Protein AF-A0A2S5LTM2-F1 (afdb_monomer)

Solvent-accessible surface area (backbone atoms only — not comparable to full-atom values): 7266 Å² total; per-residue (Å²): 132,78,51,52,36,53,64,75,48,64,54,75,54,97,88,40,80,58,62,44,70,45,79,7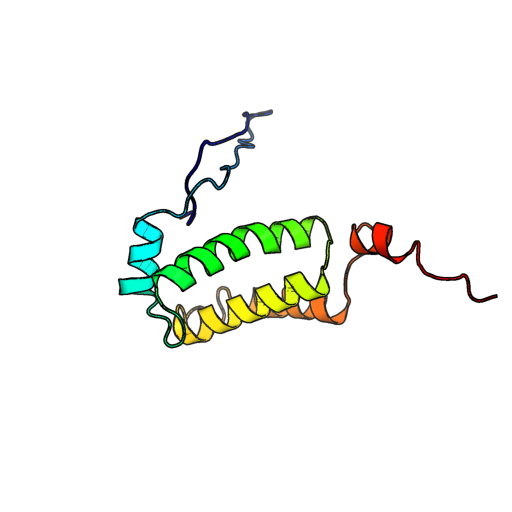4,44,72,35,72,67,37,39,48,42,27,56,76,70,37,55,55,91,90,51,56,31,66,59,45,35,55,52,51,50,49,48,68,53,50,34,58,52,32,43,75,53,15,38,59,29,39,60,32,27,47,53,52,40,52,50,48,50,50,38,38,73,60,60,43,61,88,38,41,89,82,50,47,53,62,52,45,52,56,29,50,49,36,46,72,73,41,65,57,88,88,16,46,42,42,65,66,53,56,78,70,55,79,78,81,127

Foldseek 3Di:
DQQADADWDADQDPNDTPTDGDGPDGDPVQLVCLVPAQVQPPDHSVVCSVVVNVLVPPLVVCCVLLHVNLVSLVVVLVVLVSCCPRHPVPCCVVPSVVSNVVSVCCNVVPGDCNHPCNVVCVVVDPPPD

Structure (mmCIF, N/CA/C/O backbone):
data_AF-A0A2S5LTM2-F1
#
_entry.id   AF-A0A2S5LTM2-F1
#
loop_
_atom_site.group_PDB
_atom_site.id
_atom_site.type_symbol
_atom_site.label_atom_id
_atom_site.label_alt_id
_atom_site.label_comp_id
_atom_site.label_asym_id
_atom_site.label_entity_id
_atom_site.label_seq_id
_atom_site.pdbx_PDB_ins_code
_atom_site.Cartn_x
_atom_site.Cartn_y
_atom_site.Cartn_z
_atom_site.occupancy
_atom_site.B_iso_or_equiv
_atom_site.auth_seq_id
_atom_site.auth_comp_id
_atom_site.auth_asym_id
_atom_site.auth_atom_id
_atom_site.pdbx_PDB_model_num
ATOM 1 N N . GLN A 1 1 ? 7.144 -13.081 -2.464 1.00 49.00 1 GLN A N 1
ATOM 2 C CA . GLN A 1 1 ? 8.451 -12.571 -1.988 1.00 49.00 1 GLN A CA 1
ATOM 3 C C . GLN A 1 1 ? 8.258 -11.172 -1.423 1.00 49.00 1 GLN A C 1
ATOM 5 O O . GLN A 1 1 ? 7.396 -10.462 -1.926 1.00 49.00 1 GLN A O 1
ATOM 10 N N . THR A 1 2 ? 9.032 -10.776 -0.410 1.00 67.06 2 THR A N 1
ATOM 11 C CA . THR A 1 2 ? 9.059 -9.389 0.078 1.00 67.06 2 THR A CA 1
ATOM 12 C C . THR A 1 2 ? 9.802 -8.502 -0.926 1.00 67.06 2 THR A C 1
ATOM 14 O O . THR A 1 2 ? 10.868 -8.879 -1.413 1.00 67.06 2 THR A O 1
ATOM 17 N N . LYS A 1 3 ? 9.232 -7.336 -1.267 1.00 78.69 3 LYS A N 1
ATOM 18 C CA . LYS A 1 3 ? 9.809 -6.386 -2.245 1.00 78.69 3 LYS A CA 1
ATOM 19 C C . LYS A 1 3 ? 10.967 -5.543 -1.692 1.00 78.69 3 LYS A C 1
ATOM 21 O O . LYS A 1 3 ? 11.625 -4.819 -2.442 1.00 78.69 3 LYS A O 1
ATOM 26 N N . ILE A 1 4 ? 11.202 -5.647 -0.388 1.00 82.81 4 ILE A N 1
ATOM 27 C CA . ILE A 1 4 ? 12.151 -4.866 0.407 1.00 82.81 4 ILE A CA 1
ATOM 28 C C . ILE A 1 4 ? 13.266 -5.756 0.963 1.00 82.81 4 ILE A C 1
ATOM 30 O O . ILE A 1 4 ? 13.074 -6.954 1.167 1.00 82.81 4 ILE A O 1
ATOM 34 N N . GLU A 1 5 ? 14.419 -5.147 1.212 1.00 84.44 5 GLU A N 1
ATOM 35 C CA . GLU A 1 5 ? 15.598 -5.752 1.827 1.00 84.44 5 GLU A CA 1
ATOM 36 C C . GLU A 1 5 ? 15.956 -5.037 3.135 1.00 84.44 5 GLU A C 1
ATOM 38 O O . GLU A 1 5 ? 15.827 -3.813 3.267 1.00 84.44 5 GLU A O 1
ATOM 43 N N . GLY A 1 6 ? 16.437 -5.815 4.102 1.00 79.44 6 GLY A N 1
ATOM 44 C CA . GLY A 1 6 ? 17.069 -5.317 5.317 1.00 79.44 6 GLY A CA 1
ATOM 45 C C . GLY A 1 6 ? 17.169 -6.380 6.410 1.00 79.44 6 GLY A C 1
ATOM 46 O O . GLY A 1 6 ? 16.711 -7.514 6.220 1.00 79.44 6 GLY A O 1
ATOM 47 N N . PRO A 1 7 ? 17.823 -6.050 7.538 1.00 82.56 7 PRO A N 1
ATOM 48 C CA . PRO A 1 7 ? 18.106 -7.020 8.582 1.00 82.56 7 PRO A CA 1
ATOM 49 C C . PRO A 1 7 ? 16.798 -7.528 9.209 1.00 82.56 7 PRO A C 1
ATOM 51 O O . PRO A 1 7 ? 15.905 -6.720 9.499 1.00 82.56 7 PRO A O 1
ATOM 54 N N . PRO A 1 8 ? 16.664 -8.848 9.429 1.00 82.12 8 PRO A N 1
ATOM 55 C CA . PRO A 1 8 ? 15.567 -9.372 10.220 1.00 82.12 8 PRO A CA 1
ATOM 56 C C . PRO A 1 8 ? 15.764 -8.931 11.673 1.00 82.12 8 PRO A C 1
ATOM 58 O O . PRO A 1 8 ? 16.838 -9.096 12.252 1.00 82.12 8 PRO A O 1
ATOM 61 N N . LEU A 1 9 ? 14.720 -8.365 12.260 1.00 82.75 9 LEU A N 1
ATOM 62 C CA . LEU A 1 9 ? 14.648 -8.027 13.667 1.00 82.75 9 LEU A CA 1
ATOM 63 C C . LEU A 1 9 ? 13.537 -8.857 14.298 1.00 82.75 9 LEU A C 1
ATOM 65 O O . LEU A 1 9 ? 12.396 -8.853 13.847 1.00 82.75 9 LEU A O 1
ATOM 69 N N . GLY A 1 10 ? 13.877 -9.580 15.351 1.00 82.12 10 GLY A N 1
ATOM 70 C CA . GLY A 1 10 ? 12.928 -10.375 16.108 1.00 82.12 10 GLY A CA 1
ATOM 71 C C . GLY A 1 10 ? 13.625 -11.499 16.843 1.00 82.12 10 GLY A C 1
ATOM 72 O O . GLY A 1 10 ? 14.848 -11.635 16.811 1.00 82.12 10 GLY A O 1
ATOM 73 N N . ARG A 1 11 ? 12.827 -12.271 17.565 1.00 82.12 11 ARG A N 1
ATOM 74 C CA . ARG A 1 11 ? 13.286 -13.413 18.344 1.00 82.12 11 ARG A CA 1
ATOM 75 C C . ARG A 1 11 ? 12.197 -14.465 18.339 1.00 82.12 11 ARG A C 1
ATOM 77 O O . ARG A 1 11 ? 11.014 -14.129 18.306 1.00 82.12 11 ARG A O 1
ATOM 84 N N . GLU A 1 12 ? 12.609 -15.714 18.42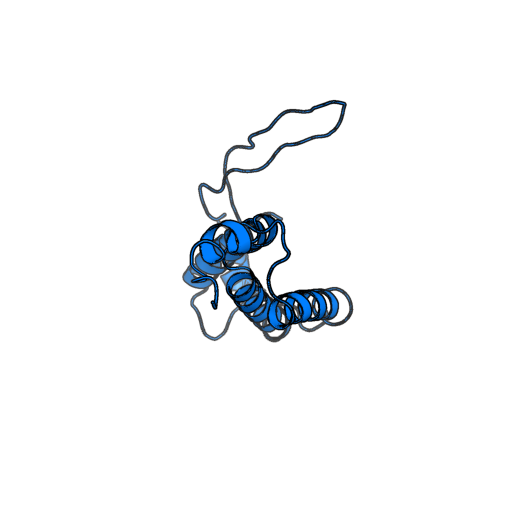3 1.00 87.62 12 GLU A N 1
ATOM 85 C CA . GLU A 1 12 ? 11.687 -16.814 18.640 1.00 87.62 12 GLU A CA 1
ATOM 86 C C . GLU A 1 12 ? 11.151 -16.741 20.076 1.00 87.62 12 GLU A C 1
ATOM 88 O O . GLU A 1 12 ? 11.919 -16.628 21.037 1.00 87.62 12 GLU A O 1
ATOM 93 N N . ILE A 1 13 ? 9.828 -16.750 20.232 1.00 83.56 13 ILE A N 1
ATOM 94 C CA . ILE A 1 13 ? 9.169 -16.743 21.541 1.00 83.56 13 ILE A CA 1
ATOM 95 C C . ILE A 1 13 ? 8.191 -17.915 21.579 1.00 83.56 13 ILE A C 1
ATOM 97 O O . ILE A 1 13 ? 7.254 -17.960 20.792 1.00 83.56 13 ILE A O 1
ATOM 101 N N . PHE A 1 14 ? 8.395 -18.867 22.495 1.00 85.00 14 PHE A N 1
ATOM 102 C CA . PHE A 1 14 ? 7.543 -20.061 22.644 1.00 85.00 14 PHE A CA 1
ATOM 103 C C . PHE A 1 14 ? 7.347 -20.873 21.342 1.00 85.00 14 PHE A C 1
ATOM 105 O O . PHE A 1 14 ? 6.261 -21.393 21.100 1.00 85.00 14 PHE A O 1
ATOM 112 N N . GLY A 1 15 ? 8.375 -20.975 20.492 1.00 83.50 15 GLY A N 1
ATOM 113 C CA . GLY A 1 15 ? 8.287 -21.673 19.200 1.00 83.50 15 GLY A CA 1
ATOM 114 C C . GLY A 1 15 ? 7.593 -20.879 18.085 1.00 83.50 15 GLY A C 1
ATOM 115 O O . GLY A 1 15 ? 7.394 -21.406 16.994 1.00 83.50 15 GLY A O 1
ATOM 116 N N . LEU A 1 16 ? 7.208 -19.622 18.341 1.00 84.94 16 LEU A N 1
ATOM 117 C CA . LEU A 1 16 ? 6.710 -18.692 17.329 1.00 84.94 16 LEU A CA 1
ATOM 118 C C . LEU A 1 16 ? 7.854 -17.794 16.859 1.00 84.94 16 LEU A C 1
ATOM 120 O O . LEU A 1 16 ? 8.440 -17.057 17.659 1.00 84.94 16 LEU A O 1
ATOM 124 N N . ASP A 1 17 ? 8.141 -17.826 15.559 1.00 83.00 17 ASP A N 1
ATOM 125 C CA . ASP A 1 17 ? 9.044 -16.866 14.934 1.00 83.00 17 ASP A CA 1
ATOM 126 C C . ASP A 1 17 ? 8.329 -15.515 14.785 1.00 83.00 17 ASP A C 1
ATOM 128 O O . ASP A 1 17 ? 7.427 -15.350 13.964 1.00 83.00 17 ASP A O 1
ATOM 132 N N . LEU A 1 18 ? 8.718 -14.553 15.623 1.00 83.69 18 LEU A N 1
ATOM 133 C CA . LEU A 1 18 ? 8.227 -13.174 15.587 1.00 83.69 18 LEU A CA 1
ATOM 134 C C . LEU A 1 18 ? 9.246 -12.245 14.915 1.00 83.69 18 LEU A C 1
ATOM 136 O O . LEU A 1 18 ? 9.448 -11.109 15.352 1.00 83.69 18 LEU A O 1
ATOM 140 N N . SER A 1 19 ? 9.932 -12.740 13.885 1.00 83.56 19 SER A N 1
ATOM 141 C CA . SER A 1 19 ? 10.843 -11.948 13.069 1.00 83.56 19 SER A CA 1
ATOM 142 C C . SER A 1 19 ? 10.109 -11.091 12.036 1.00 83.56 19 SER A C 1
ATOM 144 O O . SER A 1 19 ? 9.144 -11.502 11.393 1.00 83.56 19 SER A O 1
ATOM 146 N N . PHE A 1 20 ? 10.575 -9.855 11.874 1.00 80.69 20 PHE A N 1
ATOM 147 C CA . PHE A 1 20 ? 10.137 -8.944 10.825 1.00 80.69 20 PHE A CA 1
ATOM 148 C C . PHE A 1 20 ? 11.350 -8.302 10.156 1.00 80.69 20 PHE A C 1
ATOM 150 O O . PHE A 1 20 ? 12.380 -8.074 10.783 1.00 80.69 20 PHE A O 1
ATOM 157 N N . GLN A 1 21 ? 11.250 -8.010 8.862 1.00 83.88 21 GLN A N 1
ATOM 158 C CA . GLN A 1 21 ? 12.325 -7.339 8.132 1.00 83.88 21 GLN A CA 1
ATOM 159 C C . GLN A 1 21 ? 12.189 -5.824 8.255 1.00 83.88 21 GLN A C 1
ATOM 161 O O . GLN A 1 21 ? 11.104 -5.275 8.058 1.00 83.88 21 GLN A O 1
ATOM 166 N N . ILE A 1 22 ? 13.300 -5.147 8.546 1.00 83.44 22 ILE A N 1
ATOM 167 C CA . ILE A 1 22 ? 13.357 -3.684 8.527 1.00 83.44 22 ILE A CA 1
ATOM 168 C C . ILE A 1 22 ? 13.563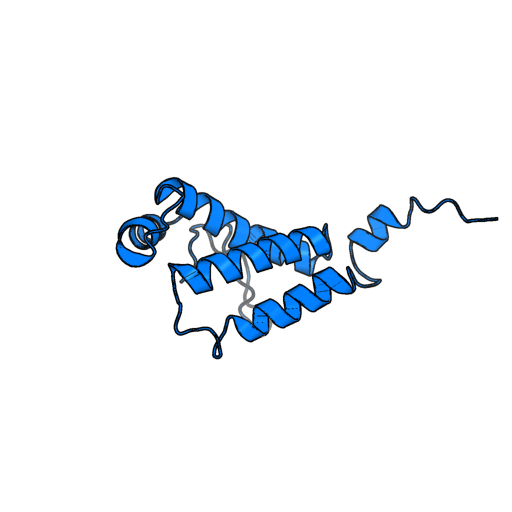 -3.229 7.074 1.00 83.44 22 ILE A C 1
ATOM 170 O O . ILE A 1 22 ? 14.590 -3.572 6.494 1.00 83.44 22 ILE A O 1
ATOM 174 N N . PRO A 1 23 ? 12.646 -2.452 6.469 1.00 82.69 23 PRO A N 1
ATOM 175 C CA . PRO A 1 23 ? 12.828 -1.955 5.108 1.00 82.69 23 PRO A CA 1
ATOM 176 C C . PRO A 1 23 ? 13.964 -0.927 5.054 1.00 82.69 23 PRO A C 1
ATOM 178 O O . PRO A 1 23 ? 13.790 0.214 5.476 1.00 82.69 23 PRO A O 1
ATOM 181 N N . THR A 1 24 ? 15.119 -1.319 4.517 1.00 84.50 24 THR A N 1
ATOM 182 C CA . THR A 1 24 ? 16.262 -0.411 4.287 1.00 84.50 24 THR A CA 1
ATOM 183 C C . THR A 1 24 ? 16.456 -0.056 2.816 1.00 84.50 24 THR A C 1
ATOM 185 O O . THR A 1 24 ? 16.885 1.053 2.508 1.00 84.50 24 THR A O 1
ATOM 188 N N . ALA A 1 25 ? 16.098 -0.965 1.906 1.00 86.75 25 ALA A N 1
ATOM 189 C CA . ALA A 1 25 ? 16.193 -0.765 0.465 1.00 86.75 25 ALA A CA 1
ATOM 190 C C . ALA A 1 25 ? 15.100 -1.547 -0.280 1.00 86.75 25 ALA A C 1
ATOM 192 O O . ALA A 1 25 ? 14.488 -2.468 0.266 1.00 86.75 25 ALA A O 1
ATOM 193 N N . VAL A 1 26 ? 14.859 -1.180 -1.539 1.00 88.81 26 VAL A N 1
ATOM 194 C CA . VAL A 1 26 ? 14.047 -1.969 -2.478 1.00 88.81 26 VAL A CA 1
ATOM 195 C C . VAL A 1 26 ? 14.976 -2.926 -3.214 1.00 88.81 26 VAL A C 1
ATOM 197 O O . VAL A 1 26 ? 16.056 -2.522 -3.633 1.00 88.81 26 VAL A O 1
ATOM 200 N N . ARG A 1 27 ? 14.557 -4.183 -3.368 1.00 89.38 27 ARG A N 1
ATOM 201 C CA . ARG A 1 27 ? 15.380 -5.229 -3.992 1.00 89.38 27 ARG A CA 1
ATOM 202 C C . ARG A 1 27 ? 15.564 -4.988 -5.487 1.00 89.38 27 ARG A C 1
ATOM 204 O O . ARG A 1 27 ? 14.602 -4.620 -6.162 1.00 89.38 27 ARG A O 1
ATOM 211 N N . ASP A 1 28 ? 16.723 -5.353 -6.027 1.00 89.19 28 ASP A N 1
ATOM 212 C CA . ASP A 1 28 ? 16.984 -5.320 -7.477 1.00 89.19 28 ASP A CA 1
ATOM 213 C C . ASP A 1 28 ? 15.969 -6.159 -8.269 1.00 89.19 28 ASP A C 1
ATOM 215 O O . ASP A 1 28 ? 15.446 -5.729 -9.298 1.00 89.19 28 ASP A O 1
ATOM 219 N N . ALA A 1 29 ? 15.591 -7.321 -7.725 1.00 90.12 29 ALA A N 1
ATOM 220 C CA . ALA A 1 29 ? 14.557 -8.177 -8.303 1.00 90.12 29 ALA A CA 1
ATOM 221 C C . ALA A 1 29 ? 13.193 -7.472 -8.410 1.00 90.12 29 ALA A C 1
ATOM 223 O O . ALA A 1 29 ? 12.447 -7.724 -9.351 1.00 90.12 29 ALA A O 1
ATOM 224 N N . THR A 1 30 ? 12.865 -6.556 -7.492 1.00 90.62 30 THR A N 1
ATOM 225 C CA . THR A 1 30 ? 11.623 -5.777 -7.567 1.00 90.62 30 THR A CA 1
ATOM 226 C C . THR A 1 30 ? 11.641 -4.851 -8.779 1.00 90.62 30 THR A C 1
ATOM 228 O O . THR A 1 30 ? 10.640 -4.757 -9.484 1.00 90.62 30 THR A O 1
ATOM 231 N N . PHE A 1 31 ? 12.768 -4.199 -9.071 1.00 92.44 31 PHE A N 1
ATOM 232 C CA . PHE A 1 31 ? 12.883 -3.364 -10.268 1.00 92.44 31 PHE A CA 1
ATOM 233 C C . PHE A 1 31 ? 12.716 -4.184 -11.549 1.00 92.44 31 PHE A C 1
ATOM 235 O O . PHE A 1 31 ? 12.000 -3.746 -12.449 1.00 92.44 31 PHE A O 1
ATOM 242 N N . ALA A 1 32 ? 13.294 -5.389 -11.595 1.00 92.75 32 ALA A N 1
ATOM 243 C CA . ALA A 1 32 ? 13.102 -6.318 -12.706 1.00 92.75 32 ALA A CA 1
ATOM 244 C C . ALA A 1 32 ? 11.625 -6.727 -12.867 1.00 92.75 32 ALA A C 1
ATOM 246 O O . ALA A 1 32 ? 11.090 -6.636 -13.966 1.00 92.75 32 ALA A O 1
ATOM 247 N N . LEU A 1 33 ? 10.918 -7.060 -11.777 1.00 93.69 33 LEU A N 1
ATOM 248 C CA . LEU A 1 33 ? 9.478 -7.371 -11.825 1.00 93.69 33 LEU A CA 1
ATOM 249 C C . LEU A 1 33 ? 8.664 -6.224 -12.436 1.00 93.69 33 LEU A C 1
ATOM 251 O O . LEU A 1 33 ? 7.819 -6.446 -13.301 1.00 93.69 33 LEU A O 1
ATOM 255 N N . PHE A 1 34 ? 8.927 -4.981 -12.022 1.00 93.88 34 PHE A N 1
ATOM 256 C CA . PHE A 1 34 ? 8.209 -3.825 -12.562 1.00 93.88 34 PHE A CA 1
ATOM 257 C C . PHE A 1 34 ? 8.560 -3.516 -14.024 1.00 93.88 34 PHE A C 1
ATOM 259 O O . PHE A 1 34 ? 7.707 -2.994 -14.744 1.00 93.88 34 PHE A O 1
ATOM 266 N N . ALA A 1 35 ? 9.782 -3.826 -14.464 1.00 93.50 35 ALA A N 1
ATOM 267 C CA . ALA A 1 35 ? 10.235 -3.590 -15.833 1.00 93.50 35 ALA A CA 1
ATOM 268 C C . ALA A 1 35 ? 9.744 -4.671 -16.808 1.00 93.50 35 ALA A C 1
ATOM 270 O O . ALA A 1 35 ? 9.243 -4.356 -17.889 1.00 93.50 35 ALA A O 1
ATOM 271 N N . ASP A 1 36 ? 9.849 -5.934 -16.408 1.00 93.81 36 ASP A N 1
ATOM 272 C CA . ASP A 1 36 ? 9.710 -7.067 -17.318 1.00 93.81 36 ASP A CA 1
ATOM 273 C C . ASP A 1 36 ? 8.339 -7.742 -17.219 1.00 93.81 36 ASP A C 1
ATOM 275 O O . ASP A 1 36 ? 7.810 -8.200 -18.238 1.00 93.81 36 ASP A O 1
ATOM 279 N N . GLU A 1 37 ? 7.737 -7.763 -16.028 1.00 91.69 37 GLU A N 1
ATOM 280 C CA . GLU A 1 37 ? 6.502 -8.504 -15.759 1.00 91.69 37 GLU A CA 1
ATOM 281 C C . GLU A 1 37 ? 5.292 -7.573 -15.613 1.00 91.69 37 GLU A C 1
ATOM 283 O O . GLU A 1 37 ? 4.341 -7.686 -16.381 1.00 91.69 37 GLU A O 1
ATOM 288 N N . TYR A 1 38 ? 5.333 -6.610 -14.686 1.00 93.00 38 TYR A N 1
ATOM 289 C CA . TYR A 1 38 ? 4.159 -5.788 -14.358 1.00 93.00 38 TYR A CA 1
ATOM 290 C C . TYR A 1 38 ? 3.864 -4.687 -15.376 1.00 93.00 38 TYR A C 1
ATOM 292 O O . TYR A 1 38 ? 2.701 -4.340 -15.558 1.00 93.00 38 TYR A O 1
ATOM 300 N N . LYS A 1 39 ? 4.899 -4.106 -16.002 1.00 89.62 39 LYS A N 1
ATOM 301 C CA . LYS A 1 39 ? 4.795 -3.174 -17.145 1.00 89.62 39 LYS A CA 1
ATOM 302 C C . LYS A 1 39 ? 3.664 -2.141 -17.027 1.00 89.62 39 LYS A C 1
ATOM 304 O O . LYS A 1 39 ? 2.831 -1.995 -17.922 1.00 89.62 39 LYS A O 1
ATOM 309 N N . LEU A 1 40 ? 3.632 -1.407 -15.914 1.00 92.25 40 LEU A N 1
ATOM 310 C CA . LEU A 1 40 ? 2.592 -0.403 -15.681 1.00 92.25 40 LEU A CA 1
ATOM 311 C C . LEU A 1 40 ? 2.642 0.708 -16.754 1.00 92.25 40 LEU A C 1
ATOM 313 O O . LEU A 1 40 ? 3.713 1.256 -17.007 1.00 92.25 40 LEU A O 1
ATOM 317 N N . PRO A 1 41 ? 1.502 1.104 -17.352 1.00 89.69 41 PRO A N 1
ATOM 318 C CA . PRO A 1 41 ? 1.505 1.993 -18.517 1.00 89.69 41 PRO A CA 1
ATOM 319 C C . PRO A 1 41 ? 1.743 3.476 -18.192 1.00 89.69 41 PRO A C 1
ATOM 321 O O . PRO A 1 41 ? 2.130 4.238 -19.073 1.00 89.69 41 PRO A O 1
ATOM 324 N N . LEU A 1 42 ? 1.480 3.908 -16.954 1.00 88.62 42 LEU A N 1
ATOM 325 C CA . LEU A 1 42 ? 1.451 5.332 -16.577 1.00 88.62 42 LEU A CA 1
ATOM 326 C C . LEU A 1 42 ? 2.687 5.807 -15.803 1.00 88.62 42 LEU A C 1
ATOM 328 O O . LEU A 1 42 ? 2.862 7.007 -15.609 1.00 88.62 42 LEU A O 1
ATOM 332 N N . ILE A 1 43 ? 3.514 4.887 -15.307 1.00 91.56 43 ILE A N 1
ATOM 333 C CA . ILE A 1 43 ? 4.575 5.187 -14.342 1.00 91.56 43 ILE A CA 1
ATOM 334 C C . ILE A 1 43 ? 5.831 4.421 -14.740 1.00 91.56 43 ILE A C 1
ATOM 336 O O . ILE A 1 43 ? 5.737 3.268 -15.155 1.00 91.56 43 ILE A O 1
ATOM 340 N N . SER A 1 44 ? 7.010 5.031 -14.597 1.00 95.62 44 SER A N 1
ATOM 341 C CA . SER A 1 44 ? 8.258 4.322 -14.891 1.00 95.62 44 SER A CA 1
ATOM 342 C C . SER A 1 44 ? 8.441 3.124 -13.945 1.00 95.62 44 SER A C 1
ATOM 344 O O . SER A 1 44 ? 8.075 3.226 -12.769 1.00 95.62 44 SER A O 1
ATOM 346 N N . PRO A 1 45 ? 9.048 2.011 -14.405 1.00 93.25 45 PRO A N 1
ATOM 347 C CA . PRO A 1 45 ? 9.283 0.834 -13.568 1.00 93.25 45 PRO A CA 1
ATOM 348 C C . PRO A 1 45 ? 9.998 1.156 -12.254 1.00 93.25 45 PRO A C 1
ATOM 350 O O . PRO A 1 45 ? 9.622 0.662 -11.194 1.00 93.25 45 PRO A O 1
ATOM 353 N N . THR A 1 46 ? 10.985 2.053 -12.304 1.00 93.50 46 THR A N 1
ATOM 354 C CA . THR A 1 46 ? 11.744 2.491 -11.129 1.00 93.50 46 THR A CA 1
ATOM 355 C C . THR A 1 46 ? 10.872 3.238 -10.122 1.00 93.50 46 THR A C 1
ATOM 357 O O . THR A 1 46 ? 10.894 2.916 -8.936 1.00 93.50 46 THR A O 1
ATOM 360 N N . ALA A 1 47 ? 10.072 4.209 -10.574 1.00 94.56 47 ALA A N 1
ATOM 361 C CA . ALA A 1 47 ? 9.174 4.944 -9.685 1.00 94.56 47 ALA A CA 1
ATOM 362 C C . ALA A 1 47 ? 8.080 4.027 -9.120 1.00 94.56 47 ALA A C 1
ATOM 364 O O . ALA A 1 47 ? 7.786 4.080 -7.926 1.00 94.56 47 ALA A O 1
ATOM 365 N N . ALA A 1 48 ? 7.525 3.147 -9.956 1.00 94.44 48 ALA A N 1
ATOM 366 C CA . ALA A 1 48 ? 6.529 2.169 -9.548 1.00 94.44 48 ALA A CA 1
ATOM 367 C C . ALA A 1 48 ? 7.067 1.211 -8.474 1.00 94.44 48 ALA A C 1
ATOM 369 O O . ALA A 1 48 ? 6.386 0.992 -7.474 1.00 94.44 48 ALA A O 1
ATOM 370 N N . ALA A 1 49 ? 8.297 0.712 -8.625 1.00 93.75 49 ALA A N 1
ATOM 371 C CA . ALA A 1 49 ? 8.940 -0.157 -7.644 1.00 93.75 49 ALA A CA 1
ATOM 372 C C . ALA A 1 49 ? 9.088 0.524 -6.276 1.00 93.75 49 ALA A C 1
ATOM 374 O O . ALA A 1 49 ? 8.725 -0.073 -5.260 1.00 93.75 49 ALA A O 1
ATOM 375 N N . TYR A 1 50 ?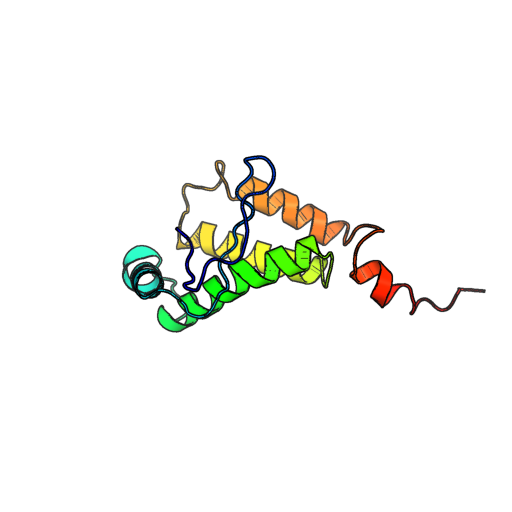 9.549 1.780 -6.232 1.00 93.75 50 TYR A N 1
ATOM 376 C CA . TYR A 1 50 ? 9.661 2.527 -4.976 1.00 93.75 50 TYR A CA 1
ATOM 377 C C . TYR A 1 50 ? 8.302 2.806 -4.336 1.00 93.75 50 TYR A C 1
ATOM 379 O O . TYR A 1 50 ? 8.105 2.510 -3.157 1.00 93.75 50 TYR A O 1
ATOM 387 N N . VAL A 1 51 ? 7.357 3.351 -5.107 1.00 93.88 51 VAL A N 1
ATOM 388 C CA . VAL A 1 51 ? 6.034 3.727 -4.593 1.00 93.88 51 VAL A CA 1
ATOM 389 C C . VAL A 1 51 ? 5.278 2.495 -4.110 1.00 93.88 51 VAL A C 1
ATOM 391 O O . VAL A 1 51 ? 4.785 2.491 -2.986 1.00 93.88 51 VAL A O 1
ATOM 394 N N . ALA A 1 52 ? 5.218 1.430 -4.912 1.00 93.62 52 ALA A N 1
ATOM 395 C CA . ALA A 1 52 ? 4.504 0.217 -4.536 1.00 93.62 52 ALA A CA 1
ATOM 396 C C . ALA A 1 52 ? 5.119 -0.444 -3.299 1.00 93.62 52 ALA A C 1
ATOM 398 O O . ALA A 1 52 ? 4.377 -0.801 -2.390 1.00 93.62 52 ALA A O 1
ATOM 399 N N . SER A 1 53 ? 6.452 -0.550 -3.229 1.00 92.62 53 SER A N 1
ATOM 400 C CA . SER A 1 53 ? 7.132 -1.145 -2.069 1.00 92.62 53 SER A CA 1
ATOM 401 C C . SER A 1 53 ? 6.917 -0.325 -0.795 1.00 92.62 53 SER A C 1
ATOM 403 O O . SER A 1 53 ? 6.690 -0.889 0.272 1.00 92.62 53 SER A O 1
ATOM 405 N N . GLY A 1 54 ? 6.949 1.009 -0.898 1.00 92.56 54 GLY A N 1
ATOM 406 C CA . GLY A 1 54 ? 6.684 1.895 0.234 1.00 92.56 54 GLY A CA 1
ATOM 407 C C . GLY A 1 54 ? 5.238 1.795 0.723 1.00 92.56 54 GLY A C 1
ATOM 408 O O . GLY A 1 54 ? 4.998 1.608 1.915 1.00 92.56 54 GLY A O 1
ATOM 409 N N . LEU A 1 55 ? 4.268 1.873 -0.192 1.00 94.12 55 LEU A N 1
ATOM 410 C CA . LEU A 1 55 ? 2.847 1.808 0.156 1.00 94.12 55 LEU A CA 1
ATOM 411 C C . LEU A 1 55 ? 2.432 0.432 0.698 1.00 94.12 55 LEU A C 1
ATOM 413 O O . LEU A 1 55 ? 1.645 0.375 1.641 1.00 94.12 55 LEU A O 1
ATOM 417 N N . GLU A 1 56 ? 2.987 -0.658 0.161 1.00 92.50 56 GLU A N 1
ATOM 418 C CA . GLU A 1 56 ? 2.742 -2.031 0.630 1.00 92.50 56 GLU A CA 1
ATOM 419 C C . GLU A 1 56 ? 3.135 -2.232 2.096 1.00 92.50 56 GLU A C 1
ATOM 421 O O . GLU A 1 56 ? 2.520 -3.039 2.786 1.00 92.50 56 GLU A O 1
ATOM 426 N N . PHE A 1 57 ? 4.117 -1.481 2.595 1.00 90.06 57 PHE A N 1
ATOM 427 C CA . PHE A 1 57 ? 4.520 -1.548 3.995 1.00 90.06 57 PHE A CA 1
ATOM 428 C C . PHE A 1 57 ? 3.793 -0.513 4.864 1.00 90.06 57 PHE A C 1
ATOM 430 O O . PHE A 1 57 ? 3.250 -0.839 5.919 1.00 90.06 57 PHE A O 1
ATOM 437 N N . VAL A 1 58 ? 3.759 0.747 4.419 1.00 93.62 58 VAL A N 1
ATOM 438 C CA . VAL A 1 58 ? 3.254 1.865 5.227 1.00 93.62 58 VAL A CA 1
ATOM 439 C C . VAL A 1 58 ? 1.739 1.792 5.408 1.00 93.62 58 VAL A C 1
ATOM 441 O O . VAL A 1 58 ? 1.258 1.968 6.525 1.00 93.62 58 VAL A O 1
ATOM 444 N N . LEU A 1 59 ? 0.967 1.521 4.351 1.00 95.75 59 LEU A N 1
ATOM 445 C CA . LEU A 1 59 ? -0.495 1.595 4.443 1.00 95.75 59 LEU A CA 1
ATOM 446 C C . LEU A 1 59 ? -1.092 0.506 5.342 1.00 95.75 59 LEU A C 1
ATOM 448 O O . LEU A 1 59 ? -1.928 0.859 6.174 1.00 95.75 59 LEU A O 1
ATOM 452 N N . PRO A 1 60 ? -0.685 -0.780 5.256 1.00 92.94 60 PRO A N 1
ATOM 453 C CA . PRO A 1 60 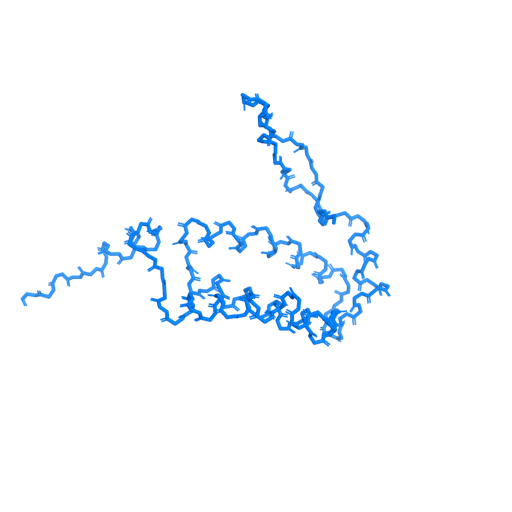? -1.184 -1.788 6.186 1.00 92.94 60 PRO A CA 1
ATOM 454 C C . PRO A 1 60 ? -0.803 -1.482 7.634 1.00 92.94 60 PRO A C 1
ATOM 456 O O . PRO A 1 60 ? -1.630 -1.665 8.522 1.00 92.94 60 PRO A O 1
ATOM 459 N N . LEU A 1 61 ? 0.402 -0.950 7.876 1.00 93.25 61 LEU A N 1
ATOM 460 C CA . LEU A 1 61 ? 0.825 -0.540 9.215 1.00 93.25 61 LEU A CA 1
ATOM 461 C C . LEU A 1 61 ? -0.073 0.573 9.773 1.00 93.25 61 LEU A C 1
ATOM 463 O O . LEU A 1 61 ? -0.582 0.451 10.886 1.00 93.25 61 LEU A O 1
ATOM 467 N N . LEU A 1 62 ? -0.319 1.628 8.990 1.00 94.44 62 LEU A N 1
ATOM 468 C CA . LEU A 1 62 ? -1.236 2.706 9.372 1.00 94.44 62 LEU A CA 1
ATOM 469 C C . LEU A 1 62 ? -2.643 2.172 9.660 1.00 94.44 62 LEU A C 1
ATO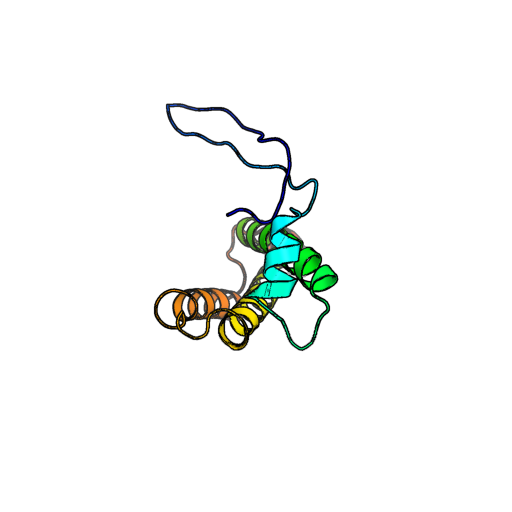M 471 O O . LEU A 1 62 ? -3.274 2.573 10.634 1.00 94.44 62 LEU A O 1
ATOM 475 N N . LEU A 1 63 ? -3.119 1.236 8.842 1.00 93.94 63 LEU A N 1
ATOM 476 C CA . LEU A 1 63 ? -4.457 0.668 8.948 1.00 93.94 63 LEU A CA 1
ATOM 477 C C . LEU A 1 63 ? -4.609 -0.220 10.196 1.00 93.94 63 LEU A C 1
ATOM 479 O O . LEU A 1 63 ? -5.623 -0.116 10.882 1.00 93.94 63 LEU A O 1
ATOM 483 N N . VAL A 1 64 ? -3.589 -1.010 10.551 1.00 93.44 64 VAL A N 1
ATOM 484 C CA . VAL A 1 64 ? -3.546 -1.789 11.806 1.00 93.44 64 VAL A CA 1
ATOM 485 C C . VAL A 1 64 ? -3.530 -0.878 13.032 1.00 93.44 64 VAL A C 1
ATOM 487 O O . VAL A 1 64 ? -4.239 -1.138 14.001 1.00 93.44 64 VAL A O 1
ATOM 490 N N . LEU A 1 65 ? -2.765 0.216 12.987 1.00 92.94 65 LEU A N 1
ATOM 491 C CA . LEU A 1 65 ? -2.762 1.223 14.052 1.00 92.94 65 LEU A CA 1
ATOM 492 C C . LEU A 1 65 ? -4.073 2.034 14.102 1.00 92.94 65 LEU A C 1
ATOM 494 O O . LEU A 1 65 ? -4.336 2.751 15.068 1.00 92.94 65 LEU A O 1
ATOM 498 N N . GLY A 1 66 ? -4.907 1.940 13.065 1.00 91.94 66 GLY A N 1
ATOM 499 C CA . GLY A 1 66 ? -6.106 2.752 12.917 1.00 91.94 66 GLY A CA 1
ATOM 500 C C . GLY A 1 66 ? -5.786 4.240 12.755 1.00 91.94 66 GLY A C 1
ATOM 501 O O . GLY A 1 66 ? -6.501 5.071 13.304 1.00 91.94 66 GLY A O 1
ATOM 502 N N . LEU A 1 67 ? -4.691 4.576 12.068 1.00 92.62 67 LEU A N 1
ATOM 503 C CA . LEU A 1 67 ? -4.285 5.944 11.750 1.00 92.62 67 LEU A CA 1
ATOM 504 C C . LEU A 1 67 ? -4.598 6.267 10.283 1.00 92.62 67 LEU A C 1
ATOM 506 O O . LEU A 1 67 ? -4.229 5.524 9.371 1.00 92.62 67 LEU A O 1
ATOM 510 N N . LEU A 1 68 ? -5.269 7.395 10.056 1.00 93.81 68 LEU A N 1
ATOM 511 C CA . LEU A 1 68 ? -5.801 7.838 8.769 1.00 93.81 68 LEU A CA 1
ATOM 512 C C . LEU A 1 68 ? -6.551 6.714 8.037 1.00 93.81 68 LEU A C 1
ATOM 514 O O . LEU A 1 68 ? -6.423 6.546 6.828 1.00 93.81 68 LEU A O 1
ATOM 518 N N . THR A 1 69 ? -7.356 5.939 8.764 1.00 93.62 69 THR A N 1
ATOM 519 C CA . THR A 1 69 ? -7.895 4.637 8.333 1.00 93.62 69 THR A CA 1
ATOM 520 C C . THR A 1 69 ? -8.638 4.711 7.002 1.00 93.62 69 THR A C 1
ATOM 522 O O . THR A 1 69 ? -8.424 3.877 6.125 1.00 93.62 69 THR A O 1
ATOM 525 N N . ARG A 1 70 ? -9.481 5.738 6.810 1.00 94.75 70 ARG A N 1
ATOM 526 C CA . ARG A 1 70 ? -10.217 5.936 5.548 1.00 94.75 70 ARG A CA 1
ATOM 527 C C . ARG A 1 70 ? -9.275 6.230 4.381 1.00 94.75 70 ARG A C 1
ATOM 529 O O . ARG A 1 70 ? -9.472 5.685 3.300 1.00 94.75 70 ARG A O 1
ATOM 536 N N . LEU A 1 71 ? -8.254 7.060 4.602 1.00 96.06 71 LEU A N 1
ATOM 537 C CA . LEU A 1 71 ? -7.265 7.403 3.581 1.00 96.06 71 LEU A CA 1
ATOM 538 C C . LEU A 1 71 ? -6.395 6.188 3.240 1.00 96.06 71 LEU A C 1
ATOM 540 O O . LEU A 1 71 ? -6.249 5.857 2.067 1.00 96.06 71 LEU A O 1
ATOM 544 N N . SER A 1 72 ? -5.888 5.483 4.252 1.00 96.56 72 SER A N 1
ATOM 545 C CA . SER A 1 72 ? -5.094 4.265 4.080 1.00 96.56 72 SER A CA 1
ATOM 546 C C . SER A 1 72 ? -5.872 3.199 3.305 1.00 96.56 72 SER A C 1
ATOM 548 O O . SER A 1 72 ? -5.358 2.642 2.336 1.00 96.56 72 SER A O 1
ATOM 550 N N . ALA A 1 73 ? -7.143 2.973 3.662 1.00 97.19 73 ALA A N 1
ATOM 551 C CA . ALA A 1 73 ? -8.007 2.032 2.956 1.00 97.19 73 ALA A CA 1
ATOM 552 C C . ALA A 1 73 ? -8.297 2.467 1.509 1.00 97.19 73 ALA A C 1
ATOM 554 O O . ALA A 1 73 ? -8.320 1.628 0.610 1.00 97.19 73 ALA A O 1
ATOM 555 N N . PHE A 1 74 ? -8.475 3.768 1.261 1.00 98.00 74 PHE A N 1
ATOM 556 C CA . PHE A 1 74 ? -8.698 4.300 -0.084 1.00 98.00 74 PHE A CA 1
ATOM 557 C C . PHE A 1 74 ? -7.478 4.117 -0.994 1.00 98.00 74 PHE A C 1
ATOM 559 O O . PHE A 1 74 ? -7.620 3.670 -2.132 1.00 98.00 74 PHE A O 1
ATOM 566 N N . ILE A 1 75 ? -6.272 4.401 -0.496 1.00 97.62 75 ILE A N 1
ATOM 567 C CA . ILE A 1 75 ? -5.043 4.220 -1.279 1.00 97.62 75 ILE A CA 1
ATOM 568 C C . ILE A 1 75 ? -4.796 2.726 -1.547 1.00 97.62 75 ILE A C 1
ATOM 570 O O . ILE A 1 75 ? -4.485 2.360 -2.680 1.00 97.62 75 ILE A O 1
ATOM 574 N N . LEU A 1 76 ? -5.014 1.849 -0.558 1.00 97.38 76 LEU A N 1
ATOM 575 C CA . LEU A 1 76 ? -4.936 0.393 -0.751 1.00 97.38 76 LEU A CA 1
ATOM 576 C C . LEU A 1 76 ? -5.957 -0.117 -1.775 1.00 97.38 76 LEU A C 1
ATOM 578 O O . LEU A 1 76 ? -5.637 -0.992 -2.582 1.00 97.38 76 LEU A O 1
ATOM 582 N N . LEU A 1 77 ? -7.170 0.442 -1.783 1.00 98.19 77 LEU A N 1
ATOM 583 C CA . LEU A 1 77 ? -8.182 0.110 -2.783 1.00 98.19 77 LEU A CA 1
ATOM 584 C C . LEU A 1 77 ? -7.712 0.526 -4.182 1.00 98.19 77 LEU A C 1
ATOM 586 O O . LEU A 1 77 ? -7.797 -0.270 -5.115 1.00 98.19 77 LEU A O 1
ATOM 590 N N . GLY A 1 78 ? -7.151 1.730 -4.315 1.00 97.62 78 GLY A N 1
ATOM 591 C CA . GLY A 1 78 ? -6.547 2.204 -5.560 1.00 97.62 78 GLY A CA 1
ATOM 592 C C . GLY A 1 78 ? -5.430 1.284 -6.059 1.00 97.62 78 GLY A C 1
ATOM 593 O O . GLY A 1 78 ? -5.434 0.894 -7.225 1.00 97.62 78 GLY A O 1
ATOM 594 N N . MET A 1 79 ? -4.520 0.862 -5.176 1.00 96.50 79 MET A N 1
ATOM 595 C CA . MET A 1 79 ? -3.480 -0.115 -5.523 1.00 96.50 79 MET A CA 1
ATOM 596 C C . MET A 1 79 ? -4.073 -1.451 -5.970 1.00 96.50 79 MET A C 1
ATOM 598 O O . MET A 1 79 ? -3.635 -2.002 -6.975 1.00 96.50 79 MET A O 1
ATOM 602 N N . THR A 1 80 ? -5.092 -1.950 -5.267 1.00 97.06 80 THR A N 1
ATOM 603 C CA . THR A 1 80 ? -5.771 -3.207 -5.619 1.00 97.06 80 THR A CA 1
ATOM 604 C C . THR A 1 80 ? -6.392 -3.126 -7.014 1.00 97.06 80 THR A C 1
ATOM 606 O O . THR A 1 80 ? -6.255 -4.058 -7.799 1.00 97.06 80 THR A O 1
ATOM 609 N N . ILE A 1 81 ? -7.007 -1.991 -7.362 1.00 97.31 81 ILE A N 1
ATOM 610 C CA . ILE A 1 81 ? -7.569 -1.745 -8.698 1.00 97.31 81 ILE A CA 1
ATOM 611 C C . ILE A 1 81 ? -6.466 -1.718 -9.764 1.00 97.31 81 ILE A C 1
ATOM 613 O O . ILE A 1 81 ? -6.611 -2.358 -10.802 1.00 97.31 81 ILE A O 1
ATOM 617 N N . VAL A 1 82 ? -5.352 -1.022 -9.515 1.00 96.12 82 VAL A N 1
ATOM 618 C CA . VAL A 1 82 ? -4.208 -0.985 -10.445 1.00 96.12 82 VAL A CA 1
ATOM 619 C C . VAL A 1 82 ? -3.656 -2.392 -10.681 1.00 96.12 82 VAL A C 1
ATOM 621 O O . VAL A 1 82 ? -3.450 -2.780 -11.829 1.00 96.12 82 VAL A O 1
ATOM 624 N N . ILE A 1 83 ? -3.463 -3.178 -9.619 1.00 95.25 83 ILE A N 1
ATOM 625 C CA . ILE A 1 83 ? -2.966 -4.557 -9.718 1.00 95.25 83 ILE A CA 1
ATOM 626 C C . ILE A 1 83 ? -3.959 -5.428 -10.494 1.00 95.25 83 ILE A C 1
ATOM 628 O O . ILE A 1 83 ? -3.556 -6.146 -11.404 1.00 95.25 83 ILE A O 1
ATOM 632 N N . GLN A 1 84 ? -5.253 -5.337 -10.186 1.00 97.06 84 GLN A N 1
ATOM 633 C CA . GLN A 1 84 ? -6.296 -6.094 -10.875 1.00 97.06 84 GLN A CA 1
ATOM 634 C C . GLN A 1 84 ? -6.378 -5.758 -12.370 1.0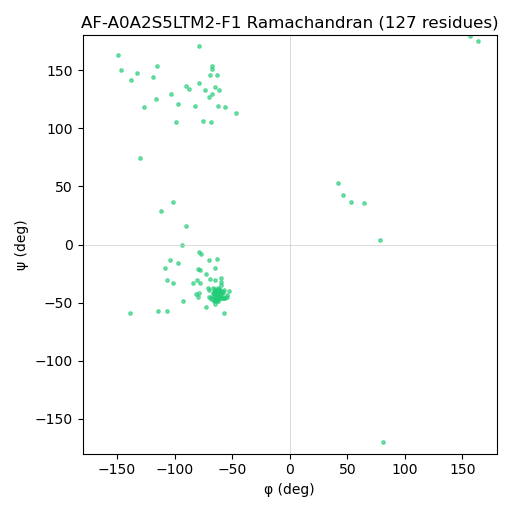0 97.06 84 GLN A C 1
ATOM 636 O O . GLN A 1 84 ? -6.624 -6.646 -13.175 1.00 97.06 84 GLN A O 1
ATOM 641 N N . ILE A 1 85 ? -6.215 -4.496 -12.764 1.00 96.25 85 ILE A N 1
ATOM 642 C CA . ILE A 1 85 ? -6.357 -4.106 -14.174 1.00 96.25 85 ILE A CA 1
ATOM 643 C C . ILE A 1 85 ? -5.083 -4.409 -14.967 1.00 96.25 85 ILE A C 1
ATOM 645 O O . ILE A 1 85 ? -5.175 -4.886 -16.096 1.00 96.25 85 ILE A O 1
ATOM 649 N N . PHE A 1 86 ? -3.907 -4.122 -14.403 1.00 95.00 86 PHE A N 1
ATOM 650 C CA . PHE A 1 86 ? -2.659 -4.095 -15.172 1.00 95.00 86 PHE A CA 1
ATOM 651 C C . PHE A 1 86 ? -1.707 -5.255 -14.889 1.00 95.00 86 PHE A C 1
ATOM 653 O O . PHE A 1 86 ? -0.842 -5.515 -15.715 1.00 95.00 86 PHE A O 1
ATOM 660 N N . VAL A 1 87 ? -1.835 -5.933 -13.746 1.00 94.31 87 VAL A N 1
ATOM 661 C CA . VAL A 1 87 ? -0.832 -6.909 -13.295 1.00 94.31 87 VAL A CA 1
ATOM 662 C C . VAL A 1 87 ? -1.392 -8.329 -13.260 1.00 94.31 87 VAL A C 1
ATOM 664 O O . VAL A 1 87 ? -0.868 -9.211 -13.928 1.00 94.31 87 VAL A O 1
ATOM 667 N N . PHE A 1 88 ? -2.474 -8.557 -12.513 1.00 95.12 88 PHE A N 1
ATOM 668 C CA . PHE A 1 88 ? -3.068 -9.885 -12.324 1.00 95.12 88 PHE A CA 1
ATOM 669 C C . PHE A 1 88 ? -4.585 -9.860 -12.584 1.00 95.12 88 PHE A C 1
ATOM 671 O O . PHE A 1 88 ? -5.375 -9.930 -11.634 1.00 95.12 88 PHE A O 1
ATOM 678 N N . PRO A 1 89 ? -5.019 -9.774 -13.857 1.00 95.19 89 PRO A N 1
ATOM 679 C CA . PRO A 1 89 ? -6.436 -9.694 -14.212 1.00 95.19 89 PRO A CA 1
ATOM 680 C C . PRO A 1 89 ? -7.234 -10.949 -13.847 1.00 95.19 89 PRO A C 1
ATOM 682 O O . PRO A 1 89 ? -8.397 -10.857 -13.455 1.00 95.19 89 PRO A O 1
ATOM 685 N N . ASP A 1 90 ? -6.598 -12.116 -13.869 1.00 96.62 90 ASP A N 1
ATOM 686 C CA . ASP A 1 90 ? -7.269 -13.385 -13.580 1.00 96.62 90 ASP A CA 1
ATOM 687 C C . ASP A 1 90 ? -7.472 -13.637 -12.072 1.00 96.62 90 ASP A C 1
ATOM 689 O O . ASP A 1 90 ? -8.162 -14.575 -11.675 1.00 96.62 90 ASP A O 1
ATOM 693 N N . ALA A 1 91 ? -6.918 -12.780 -11.205 1.00 95.81 91 ALA A N 1
ATOM 694 C CA . ALA A 1 91 ? -6.962 -12.936 -9.748 1.00 95.81 91 ALA A CA 1
ATOM 695 C C . ALA A 1 91 ? -8.178 -12.267 -9.068 1.00 95.81 91 ALA A C 1
ATOM 697 O O . ALA A 1 91 ? -8.194 -12.087 -7.845 1.00 95.81 91 ALA A O 1
ATOM 698 N N . TRP A 1 92 ? -9.213 -11.906 -9.837 1.00 95.75 92 TRP A N 1
ATOM 699 C CA . TRP A 1 92 ? -10.392 -11.200 -9.321 1.00 95.75 92 TRP A CA 1
ATOM 700 C C . TRP A 1 92 ? -11.081 -11.961 -8.186 1.00 95.75 92 TRP A C 1
ATOM 702 O O . TRP A 1 92 ? -11.177 -11.461 -7.065 1.00 95.75 92 TRP A O 1
ATOM 712 N N . TRP A 1 93 ? -11.523 -13.192 -8.455 1.00 95.94 93 TRP A N 1
ATOM 713 C CA . TRP A 1 93 ? -12.290 -13.987 -7.490 1.00 95.94 93 TRP A CA 1
ATOM 714 C C . TRP A 1 93 ? -11.432 -14.667 -6.433 1.00 95.94 93 TRP A C 1
ATOM 716 O O . TRP A 1 93 ? -11.949 -15.040 -5.386 1.00 95.94 93 TRP A O 1
ATOM 726 N N . THR A 1 94 ? -10.142 -14.858 -6.699 1.00 94.44 94 THR A N 1
ATOM 727 C CA . THR A 1 94 ? -9.239 -15.534 -5.766 1.00 94.44 94 THR A CA 1
ATOM 728 C C . THR A 1 94 ? -8.699 -14.577 -4.712 1.00 94.44 94 THR A C 1
ATOM 730 O O . THR A 1 94 ? -8.489 -14.999 -3.577 1.00 94.44 94 THR A O 1
ATOM 733 N N . VAL A 1 95 ? -8.495 -13.297 -5.056 1.00 94.44 95 VAL A N 1
ATOM 734 C CA . VAL A 1 95 ? -7.816 -12.338 -4.173 1.00 94.44 95 VAL A CA 1
ATOM 735 C C . VAL A 1 95 ? -8.489 -10.965 -4.165 1.00 94.44 95 VAL A C 1
ATOM 737 O O . VAL A 1 95 ? -8.901 -10.494 -3.103 1.00 94.44 95 VAL A O 1
ATOM 740 N N . HIS A 1 96 ? -8.602 -10.292 -5.312 1.00 96.75 96 HIS A N 1
ATOM 741 C CA . HIS A 1 96 ? -8.869 -8.849 -5.320 1.00 96.75 96 HIS A CA 1
ATOM 742 C C . HIS A 1 96 ? -10.285 -8.477 -4.874 1.00 96.75 96 HIS A C 1
ATOM 744 O O . HIS A 1 96 ? -10.441 -7.507 -4.133 1.00 96.75 96 HIS A O 1
ATOM 750 N N . ALA A 1 97 ? -11.305 -9.262 -5.231 1.00 97.31 97 ALA A N 1
ATOM 751 C CA . ALA A 1 97 ? -12.686 -8.992 -4.833 1.00 97.31 97 ALA A CA 1
ATOM 752 C C . ALA A 1 97 ? -12.850 -8.945 -3.302 1.00 97.31 97 ALA A C 1
ATOM 754 O O . ALA A 1 97 ? -13.528 -8.059 -2.777 1.00 97.31 97 ALA A O 1
ATOM 755 N N . TYR A 1 98 ? -12.184 -9.849 -2.574 1.00 97.25 98 TYR A N 1
ATOM 756 C CA . TYR A 1 98 ? -12.236 -9.891 -1.110 1.00 97.25 98 TYR A CA 1
ATOM 757 C C . TYR A 1 98 ? -11.593 -8.655 -0.482 1.00 97.25 98 TYR A C 1
ATOM 759 O O . TYR A 1 98 ? -12.201 -8.007 0.372 1.00 97.25 98 TYR A O 1
ATOM 767 N N . TRP A 1 99 ? -10.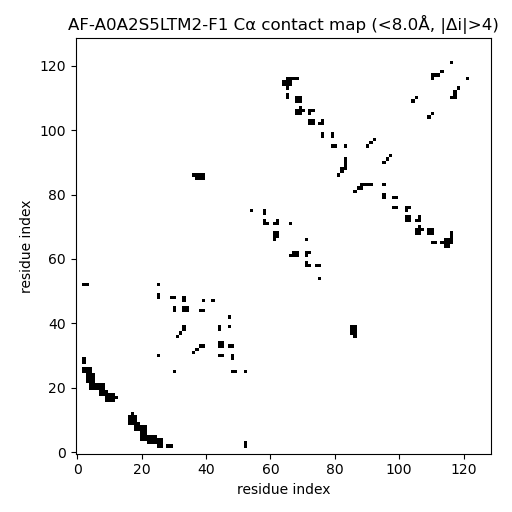392 -8.289 -0.934 1.00 96.94 99 TRP A N 1
ATOM 768 C CA . TRP A 1 99 ? -9.706 -7.096 -0.440 1.00 96.94 99 TRP A CA 1
ATOM 769 C C . TRP A 1 99 ? -10.490 -5.826 -0.746 1.00 96.94 99 TRP A C 1
ATOM 771 O O . TRP A 1 99 ? -10.684 -5.004 0.147 1.00 96.94 99 TRP A O 1
ATOM 781 N N . MET A 1 100 ? -11.013 -5.688 -1.966 1.00 97.81 100 MET A N 1
ATOM 782 C CA . MET A 1 100 ? -11.839 -4.542 -2.340 1.00 97.81 100 MET A CA 1
ATOM 783 C C . MET A 1 100 ? -13.080 -4.421 -1.452 1.00 97.81 100 MET A C 1
ATOM 785 O O . MET A 1 100 ? -13.388 -3.321 -0.997 1.00 97.81 100 MET A O 1
ATOM 789 N N . ALA A 1 101 ? -13.763 -5.531 -1.154 1.00 97.62 101 ALA A N 1
ATOM 790 C CA . ALA A 1 101 ? -14.932 -5.528 -0.278 1.00 97.62 101 ALA A CA 1
ATOM 791 C C . ALA A 1 101 ? -14.584 -5.090 1.156 1.00 97.62 101 ALA A C 1
ATOM 793 O O . ALA A 1 101 ? -15.253 -4.221 1.717 1.00 97.62 101 ALA A O 1
ATOM 794 N N . ILE A 1 102 ? -13.514 -5.642 1.739 1.00 96.88 102 ILE A N 1
ATOM 795 C CA . ILE A 1 102 ? -13.063 -5.292 3.096 1.00 96.88 102 ILE A CA 1
ATOM 796 C C . ILE A 1 102 ? -12.664 -3.812 3.165 1.00 96.88 102 ILE A C 1
ATOM 798 O O . ILE A 1 102 ? -13.098 -3.085 4.061 1.00 96.88 102 ILE A O 1
ATOM 802 N N . LEU A 1 103 ? -11.886 -3.339 2.190 1.00 97.31 103 LEU A N 1
ATOM 803 C CA . LEU A 1 103 ? -11.453 -1.945 2.116 1.00 97.31 103 LEU A CA 1
ATOM 804 C C . LEU A 1 103 ? -12.642 -0.999 1.918 1.00 97.31 103 LEU A C 1
ATOM 806 O O . LEU A 1 103 ? -12.703 0.039 2.573 1.00 97.31 103 LEU A O 1
ATOM 810 N N . ALA A 1 104 ? -13.629 -1.368 1.097 1.00 97.44 104 ALA A N 1
ATOM 811 C CA . ALA A 1 104 ? -14.852 -0.586 0.923 1.00 97.44 104 ALA A CA 1
ATOM 812 C C . ALA A 1 104 ? -15.637 -0.437 2.236 1.00 97.44 104 ALA A C 1
ATOM 814 O O . ALA A 1 104 ? -16.129 0.652 2.536 1.00 97.44 104 ALA A O 1
ATOM 815 N N . VAL A 1 105 ? -15.708 -1.490 3.061 1.00 96.62 105 VAL A N 1
ATOM 816 C CA . VAL A 1 105 ? -16.330 -1.410 4.394 1.00 96.62 105 VAL A CA 1
ATOM 817 C C . VAL A 1 105 ? -15.583 -0.426 5.292 1.00 96.62 105 VAL A C 1
ATOM 819 O O . VAL A 1 105 ? -16.228 0.401 5.938 1.00 96.62 105 VAL A O 1
ATOM 822 N N . LEU A 1 106 ? -14.248 -0.465 5.309 1.00 95.00 106 LEU A N 1
ATOM 823 C CA . LEU A 1 106 ? -13.431 0.472 6.091 1.00 95.00 106 LEU A CA 1
ATOM 824 C C . LEU A 1 106 ? -13.577 1.915 5.602 1.00 95.00 106 LEU A C 1
ATOM 826 O O . LEU A 1 106 ? -13.669 2.837 6.411 1.00 95.00 106 LEU A O 1
ATOM 830 N N . ILE A 1 107 ? -13.661 2.121 4.288 1.00 95.69 107 ILE A N 1
ATOM 831 C CA . ILE A 1 107 ? -13.902 3.441 3.698 1.00 95.69 107 ILE A CA 1
ATOM 832 C C . ILE A 1 107 ? -15.289 3.954 4.079 1.00 95.69 107 ILE A C 1
ATOM 834 O O . ILE A 1 107 ? -15.413 5.129 4.411 1.00 95.69 107 ILE A O 1
ATOM 838 N N . ALA A 1 108 ? -16.323 3.106 4.060 1.00 95.62 108 ALA A N 1
ATOM 839 C CA . ALA A 1 108 ? -17.695 3.502 4.368 1.00 95.62 108 ALA A CA 1
ATOM 840 C C . ALA A 1 108 ? -17.896 3.765 5.870 1.00 95.62 108 ALA A C 1
ATOM 842 O O . ALA A 1 108 ? -18.339 4.848 6.267 1.00 95.62 108 ALA A O 1
ATOM 843 N N . ARG A 1 109 ? -17.532 2.792 6.714 1.00 91.75 109 ARG A N 1
ATOM 844 C CA . ARG A 1 109 ? -17.756 2.837 8.167 1.00 91.75 109 ARG A CA 1
ATOM 845 C C . ARG A 1 109 ? -16.719 3.676 8.905 1.00 91.75 109 ARG A C 1
ATOM 847 O O . ARG A 1 109 ? -17.065 4.342 9.875 1.00 91.75 109 ARG A O 1
ATOM 854 N N . GLY A 1 110 ? -15.492 3.742 8.399 1.00 88.31 110 GLY A N 1
ATOM 855 C CA . GLY A 1 110 ? -14.389 4.434 9.054 1.00 88.31 110 GLY A CA 1
ATOM 856 C C . GLY A 1 110 ? -13.717 3.606 10.155 1.00 88.31 110 GLY A C 1
ATOM 857 O O . GLY A 1 110 ? -13.966 2.404 10.267 1.00 88.31 110 GLY A O 1
ATOM 858 N N . PRO A 1 111 ? -12.830 4.241 10.939 1.00 89.25 111 PRO A N 1
ATOM 859 C CA . PRO A 1 111 ? -12.076 3.575 11.996 1.00 89.25 111 PRO A CA 1
ATOM 860 C C . PRO A 1 111 ? -12.953 3.111 13.170 1.00 89.25 111 PRO A C 1
ATOM 862 O O . PRO A 1 111 ? -13.992 3.703 13.455 1.00 89.25 111 PRO A O 1
ATOM 865 N N . GLY A 1 112 ? -12.506 2.068 13.878 1.00 86.94 112 GLY A N 1
ATOM 866 C CA . GLY A 1 112 ? -13.139 1.585 15.114 1.00 86.94 112 GLY A CA 1
ATOM 867 C C . GLY A 1 112 ? -12.790 2.425 16.352 1.00 86.94 112 GLY A C 1
ATOM 868 O O . GLY A 1 112 ? -11.885 3.258 16.320 1.00 86.94 112 GLY A O 1
ATOM 869 N N . GLU A 1 113 ? -13.464 2.174 17.478 1.00 84.88 113 GLU A N 1
ATOM 870 C CA . GLU A 1 113 ? -13.330 2.973 18.715 1.00 84.88 113 GLU A CA 1
ATOM 871 C C . GLU A 1 113 ? -11.943 2.906 19.383 1.00 84.88 113 GLU A C 1
ATOM 873 O O . GLU A 1 113 ? -11.591 3.789 20.158 1.00 84.88 113 GLU A O 1
ATOM 878 N N . ILE A 1 114 ? -11.148 1.875 19.081 1.00 86.00 114 ILE A N 1
ATOM 879 C CA . ILE A 1 114 ? -9.799 1.653 19.642 1.00 86.00 114 ILE A CA 1
ATOM 880 C C . ILE A 1 114 ? -8.701 2.246 18.725 1.00 86.00 114 ILE A C 1
ATOM 882 O O . ILE A 1 114 ? -7.513 2.176 19.022 1.00 86.00 114 ILE A O 1
ATOM 886 N N . SER A 1 115 ? -9.080 2.854 17.599 1.00 88.81 115 SER A N 1
ATOM 887 C CA . SER A 1 115 ? -8.142 3.421 16.623 1.00 88.81 115 SER A CA 1
ATOM 888 C C . SER A 1 115 ? -7.370 4.640 17.145 1.00 88.81 115 SER A C 1
ATOM 890 O O . SER A 1 115 ? -7.892 5.436 17.934 1.00 88.81 115 SER A O 1
ATOM 892 N N . LEU A 1 116 ? -6.149 4.848 16.633 1.00 88.81 116 LEU A N 1
ATOM 893 C CA . LEU A 1 116 ? -5.423 6.103 16.851 1.00 88.81 116 LEU A CA 1
ATOM 894 C C . LEU A 1 116 ? -6.197 7.314 16.312 1.00 88.81 116 LEU A C 1
ATOM 896 O O . LEU A 1 116 ? -6.175 8.365 16.944 1.00 88.81 116 LEU A O 1
ATOM 900 N N . ASP A 1 117 ? -6.934 7.164 15.209 1.00 87.94 117 ASP A N 1
ATOM 901 C CA . ASP A 1 117 ? -7.835 8.196 14.688 1.00 87.94 117 ASP A CA 1
ATOM 902 C C . ASP A 1 117 ? -8.836 8.662 15.750 1.00 87.94 117 ASP A C 1
ATOM 904 O O . ASP A 1 117 ? -9.027 9.861 15.947 1.00 87.94 117 ASP A O 1
ATOM 908 N N . HIS A 1 118 ? -9.453 7.731 16.480 1.00 85.00 118 HIS A N 1
ATOM 909 C CA . HIS A 1 118 ? -10.387 8.086 17.545 1.00 85.00 118 HIS A CA 1
ATOM 910 C C . HIS A 1 118 ? -9.685 8.813 18.690 1.00 85.00 118 HIS A C 1
ATOM 912 O O . HIS A 1 118 ? -10.200 9.814 19.178 1.00 85.00 118 HIS A O 1
ATOM 918 N N . LEU A 1 119 ? -8.496 8.369 19.099 1.00 86.75 119 LEU A N 1
ATOM 919 C CA . LEU A 1 119 ? -7.736 9.027 20.168 1.00 86.75 119 LEU A CA 1
ATOM 920 C C . LEU A 1 119 ? -7.295 10.448 19.784 1.00 86.75 119 LEU A C 1
ATOM 922 O O . LEU A 1 119 ? -7.380 11.359 20.607 1.00 86.75 119 LEU A O 1
ATOM 926 N N . LEU A 1 120 ? -6.863 10.646 18.538 1.00 85.50 120 LEU A N 1
ATOM 927 C CA . LEU A 1 120 ? -6.341 11.920 18.043 1.00 85.50 120 LEU A CA 1
ATOM 928 C C . LEU A 1 120 ? -7.455 12.917 17.697 1.00 85.50 120 LEU A C 1
ATOM 930 O O . LEU A 1 120 ? -7.344 14.097 18.028 1.00 85.50 120 LEU A O 1
ATOM 934 N N . PHE A 1 121 ? -8.543 12.466 17.067 1.00 80.69 121 PHE A N 1
ATOM 935 C CA . PHE A 1 121 ? -9.590 13.357 16.552 1.00 80.69 121 PHE A CA 1
ATOM 936 C C . PHE A 1 121 ? -10.801 13.513 17.487 1.00 80.69 121 PHE A C 1
ATOM 938 O O . PHE A 1 121 ? -11.538 14.491 17.360 1.00 80.69 121 PHE A O 1
ATOM 945 N N . ARG A 1 122 ? -11.002 12.640 18.488 1.00 66.88 122 ARG A N 1
ATOM 946 C CA . ARG A 1 122 ? -12.070 12.818 19.497 1.00 66.88 122 ARG A CA 1
ATOM 947 C C . ARG A 1 122 ? -11.772 13.934 20.499 1.00 66.88 122 ARG A C 1
ATOM 949 O O . ARG A 1 122 ? -12.709 14.542 21.013 1.00 66.88 122 ARG A O 1
ATOM 956 N N . ALA A 1 123 ? -10.499 14.258 20.733 1.00 56.00 123 ALA A N 1
ATOM 957 C CA . ALA A 1 123 ? -10.103 15.424 21.528 1.00 56.00 123 ALA A CA 1
ATOM 958 C C . ALA A 1 123 ? -1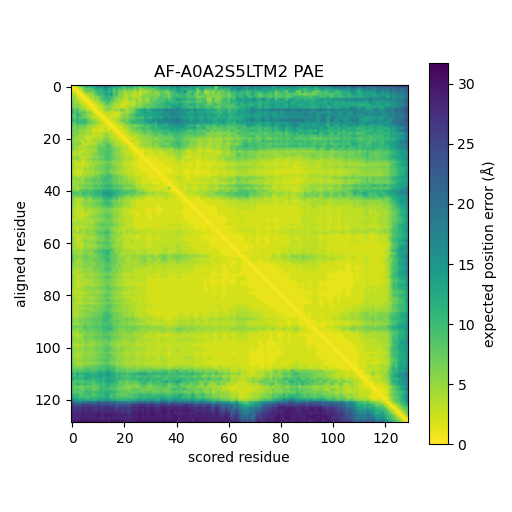0.538 16.764 20.889 1.00 56.00 123 ALA A C 1
ATOM 960 O O . ALA A 1 123 ? -10.528 17.794 21.559 1.00 56.00 123 ALA A O 1
ATOM 961 N N . TRP A 1 124 ? -10.977 16.743 19.623 1.00 50.34 124 TRP A N 1
ATOM 962 C CA . TRP A 1 124 ? -11.435 17.904 18.861 1.00 50.34 124 TRP A CA 1
ATOM 963 C C . TRP A 1 124 ? -12.943 17.882 18.552 1.00 50.34 124 TRP A C 1
ATOM 965 O O . TRP A 1 124 ? -13.400 18.448 17.563 1.00 50.34 124 TRP A O 1
ATOM 975 N N . SER A 1 125 ? -13.753 17.248 19.405 1.00 47.16 125 SER A N 1
ATOM 976 C CA . SER A 1 125 ? -15.195 17.511 19.430 1.00 47.16 125 SER A CA 1
ATOM 977 C C . SER A 1 125 ? -15.489 18.494 20.567 1.00 47.16 125 SER A C 1
ATOM 979 O O . SER A 1 125 ? -15.453 18.088 21.734 1.00 47.16 125 SER A O 1
ATOM 981 N N . PRO A 1 126 ? -15.770 19.785 20.284 1.00 47.19 126 PRO A N 1
ATOM 982 C CA . PRO A 1 126 ? -16.419 20.633 21.267 1.00 47.19 126 PRO A CA 1
ATOM 983 C C . PRO A 1 126 ? -17.714 19.921 21.634 1.00 47.19 126 PRO A C 1
ATOM 985 O O . PRO A 1 126 ? -18.551 19.668 20.763 1.00 47.19 126 PRO A O 1
ATOM 988 N N . ARG A 1 127 ? -17.842 19.544 22.908 1.00 52.75 127 ARG A N 1
ATOM 989 C CA . ARG A 1 127 ? -19.091 19.025 23.462 1.00 52.75 127 ARG A CA 1
ATOM 990 C C . ARG A 1 127 ? -20.197 19.971 23.001 1.00 52.75 127 ARG A C 1
ATOM 992 O O . ARG A 1 127 ? -20.180 21.144 23.370 1.00 52.75 127 ARG A O 1
ATOM 999 N N . ARG A 1 128 ? -21.102 19.497 22.142 1.00 53.38 128 ARG A N 1
ATOM 1000 C CA . ARG A 1 128 ? -22.333 20.239 21.878 1.00 53.38 128 ARG A CA 1
ATOM 1001 C C . ARG A 1 128 ? -23.077 20.293 23.212 1.00 53.38 128 ARG A C 1
ATOM 1003 O O . ARG A 1 128 ? -23.293 19.243 23.818 1.00 53.38 128 ARG A O 1
ATOM 1010 N N . ALA A 1 129 ? -23.278 21.525 23.675 1.00 46.88 129 ALA A N 1
ATOM 1011 C CA . ALA A 1 129 ? -24.011 21.894 24.878 1.00 46.88 129 ALA A CA 1
ATOM 1012 C C . ALA A 1 129 ? -25.459 21.398 24.833 1.00 46.88 129 ALA A C 1
ATOM 1014 O O . ALA A 1 129 ? -25.989 21.253 23.705 1.00 46.88 129 ALA A O 1
#

Mean predicted aligned error: 6.7 Å

pLDDT: mean 88.5, std 11.44, range [46.88, 98.19]

Secondary structure (DSSP, 8-state):
--SEE--EE--EETTEE--EE---EE-HHHHHIIIIII--SSS-HHHHHHHHHHHHHHHHHHHHHTSSHHHHHHHHHHHHHHHHHHT-GGGIIIIIHHHHHHHHHHHHH---TTSHHHHHHGGG-----

Radius of gyration: 17.82 Å; Cα contacts (8 Å, |Δi|>4): 146; chains: 1; bounding box: 42×44×43 Å

Sequence (129 aa):
QTKIEGPPLGREIFGLDLSFQIPTAVRDATFALFADEYKLPLISPTAAAYVASGLEFVLPLLLVLGLLTRLSAFILLGMTIVIQIFVFPDAWWTVHAYWMAILAVLIARGPGEISLDHLLFRAWSPRRA